Protein AF-A0AAW1HLK9-F1 (afdb_monomer_lite)

Foldseek 3Di:
DDDPPVPPDPDDPADWDWDDLDVVDIDIGGPPDDPVVVVVVSVVCNVCVLVDDPDPVSDPPDDCVRSDDDDPDDPVD

Secondary structure (DSSP, 8-state):
-----TT-PPPPSS-EEEEEEETTEEEEEETTS-HHHHHHHHHHHHHTTTTS-SSGGG-TTS-HHHHPPPP---TT-

Sequence (77 aa):
MKDDDPDRRPQPSEETTEVELAPGRTVIIGGGLDPTFRQDLISLLRENKYVFAYSAAEMPGIHPDVITHRLNVNPTF

Structure (mmCIF, N/CA/C/O backbone):
data_AF-A0AAW1HLK9-F1
#
_entry.id   AF-A0AAW1HLK9-F1
#
loop_
_atom_site.group_PDB
_atom_site.id
_atom_site.type_symbol
_atom_site.label_atom_id
_atom_site.label_alt_id
_atom_site.label_comp_id
_atom_site.label_asym_id
_atom_site.label_entity_id
_atom_site.label_seq_id
_atom_site.pdbx_PDB_ins_code
_atom_site.Cartn_x
_atom_site.Cartn_y
_atom_site.Cartn_z
_atom_site.occupancy
_atom_site.B_iso_or_equiv
_atom_site.auth_seq_id
_atom_site.auth_comp_id
_atom_site.auth_asym_id
_atom_site.auth_atom_id
_atom_site.pdbx_PDB_model_num
ATOM 1 N N . MET A 1 1 ? 19.837 -22.687 21.599 1.00 49.12 1 MET A N 1
ATOM 2 C CA . MET A 1 1 ? 20.159 -22.249 20.226 1.00 49.12 1 MET A CA 1
ATOM 3 C C . MET A 1 1 ? 19.473 -23.203 19.266 1.00 49.12 1 MET A C 1
ATOM 5 O O . MET A 1 1 ? 19.987 -24.301 19.095 1.00 49.12 1 MET A O 1
ATOM 9 N N . LYS A 1 2 ? 18.285 -22.854 18.764 1.00 48.44 2 LYS A N 1
ATOM 10 C CA . LYS A 1 2 ? 17.637 -23.456 17.585 1.00 48.44 2 LYS A CA 1
ATOM 11 C C . LYS A 1 2 ? 16.271 -22.796 17.421 1.00 48.44 2 LYS A C 1
ATOM 13 O O . LYS A 1 2 ? 15.354 -23.185 18.120 1.00 48.44 2 LYS A O 1
ATOM 18 N N . ASP A 1 3 ? 16.200 -21.803 16.542 1.00 46.56 3 ASP A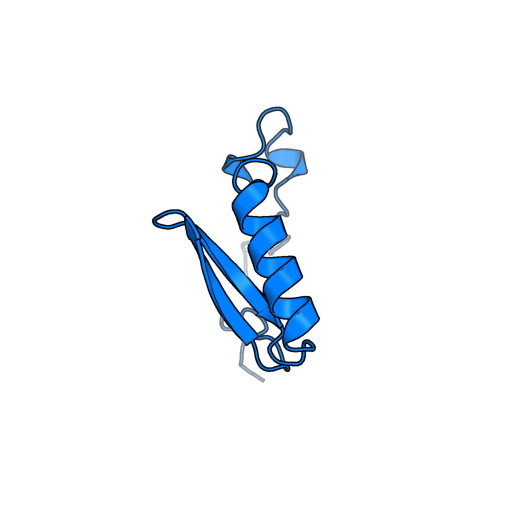 N 1
ATOM 19 C CA . ASP A 1 3 ? 14.964 -21.247 15.978 1.00 46.56 3 ASP A CA 1
ATOM 20 C C . ASP A 1 3 ? 15.310 -20.655 14.595 1.00 46.56 3 ASP A C 1
ATOM 22 O O . ASP A 1 3 ? 15.083 -19.477 14.338 1.00 46.56 3 ASP A O 1
ATOM 26 N N . ASP A 1 4 ? 15.947 -21.451 13.730 1.00 49.41 4 ASP A N 1
ATOM 27 C CA . ASP A 1 4 ? 16.059 -21.149 12.295 1.00 49.41 4 ASP A CA 1
ATOM 28 C C . ASP A 1 4 ? 14.905 -21.872 11.589 1.00 49.41 4 ASP A C 1
ATOM 30 O O . ASP A 1 4 ? 15.063 -22.946 11.011 1.00 49.41 4 ASP A O 1
ATOM 34 N N . ASP A 1 5 ? 13.703 -21.317 11.752 1.00 56.50 5 ASP A N 1
ATOM 35 C CA . ASP A 1 5 ? 12.563 -21.611 10.887 1.00 56.50 5 ASP A CA 1
ATOM 36 C C . ASP A 1 5 ? 12.638 -20.637 9.696 1.00 56.50 5 ASP A C 1
ATOM 38 O O . ASP A 1 5 ? 12.507 -19.424 9.906 1.00 56.50 5 ASP A O 1
ATOM 42 N N . PRO A 1 6 ? 12.889 -21.116 8.462 1.00 53.56 6 PRO A N 1
ATOM 43 C CA . PRO A 1 6 ? 13.086 -20.259 7.292 1.00 53.56 6 PRO A CA 1
ATOM 44 C C . PRO A 1 6 ? 11.847 -19.431 6.912 1.00 53.56 6 PRO A C 1
ATOM 46 O O . PRO A 1 6 ? 11.966 -18.536 6.077 1.00 53.56 6 PRO A O 1
ATOM 49 N N . ASP A 1 7 ? 10.682 -19.688 7.520 1.00 60.25 7 ASP A N 1
ATOM 50 C CA . ASP A 1 7 ? 9.447 -18.922 7.300 1.00 60.25 7 ASP A CA 1
ATOM 51 C C . ASP A 1 7 ? 9.094 -17.970 8.459 1.00 60.25 7 ASP A C 1
ATOM 53 O O . ASP A 1 7 ? 8.002 -17.397 8.509 1.00 60.25 7 ASP A O 1
ATOM 57 N N . ARG A 1 8 ? 10.023 -17.727 9.398 1.00 61.91 8 ARG A N 1
ATOM 58 C CA . ARG A 1 8 ? 9.825 -16.748 10.476 1.00 61.91 8 ARG A CA 1
ATOM 59 C C . ARG A 1 8 ? 9.957 -15.319 9.945 1.00 61.91 8 ARG A C 1
ATOM 61 O O . ARG A 1 8 ? 10.890 -14.589 10.283 1.00 61.91 8 ARG A O 1
ATOM 68 N N . ARG A 1 9 ? 9.004 -14.884 9.116 1.00 64.38 9 ARG A N 1
ATOM 69 C CA . ARG A 1 9 ? 8.864 -13.463 8.791 1.00 64.38 9 ARG A CA 1
ATOM 70 C C . ARG A 1 9 ? 8.604 -12.697 10.092 1.00 64.38 9 ARG A C 1
ATOM 72 O O . ARG A 1 9 ? 7.733 -13.106 10.865 1.00 64.38 9 ARG A O 1
ATOM 79 N N . PRO A 1 10 ? 9.345 -11.609 10.364 1.00 68.50 10 PRO A N 1
ATOM 80 C CA . PRO A 1 10 ? 9.071 -10.781 11.525 1.00 68.50 10 PRO A CA 1
ATOM 81 C C . PRO A 1 10 ? 7.638 -10.263 11.415 1.00 68.50 10 PRO A C 1
ATOM 83 O O . PRO A 1 10 ? 7.258 -9.664 10.408 1.00 68.50 10 PRO A O 1
ATOM 86 N N . GLN A 1 11 ? 6.834 -10.547 12.436 1.00 71.88 11 GLN A N 1
ATOM 87 C CA . GLN A 1 11 ? 5.490 -9.999 12.523 1.00 71.88 11 GLN A CA 1
ATOM 88 C C . GLN A 1 11 ? 5.569 -8.567 13.057 1.00 71.88 11 GLN A C 1
ATOM 90 O O . GLN A 1 11 ? 6.454 -8.274 13.872 1.00 71.88 11 GLN A O 1
ATOM 95 N N . PRO A 1 12 ? 4.667 -7.673 12.621 1.00 72.44 12 PRO A N 1
ATOM 96 C CA . PRO A 1 12 ? 4.548 -6.356 13.222 1.00 72.44 12 PRO A CA 1
ATOM 97 C C . PRO A 1 12 ? 4.363 -6.494 14.736 1.00 72.44 12 PRO A C 1
ATOM 99 O O . PRO A 1 12 ? 3.539 -7.280 15.197 1.00 72.44 12 PRO A O 1
ATOM 102 N N . SER A 1 13 ? 5.132 -5.733 15.513 1.00 77.81 13 SER A N 1
ATOM 103 C CA . SER A 1 13 ? 4.929 -5.638 16.963 1.00 77.81 13 SER A CA 1
ATOM 104 C C . SER A 1 13 ? 3.671 -4.843 17.322 1.00 77.81 13 SER A C 1
ATOM 106 O O . SER A 1 13 ? 3.200 -4.919 18.453 1.00 77.81 13 SER A O 1
ATOM 108 N N . GLU A 1 14 ? 3.159 -4.056 16.375 1.00 81.50 14 GLU A N 1
ATOM 109 C CA . GLU A 1 14 ? 1.972 -3.220 16.521 1.00 81.50 14 GLU A CA 1
ATOM 110 C C . GLU A 1 14 ? 0.737 -3.892 15.916 1.00 81.50 14 GLU A C 1
ATOM 112 O O . GLU A 1 14 ? 0.829 -4.676 14.968 1.00 81.50 14 GLU A O 1
ATOM 117 N N . GLU A 1 15 ? -0.436 -3.557 16.458 1.00 89.75 15 GLU A N 1
ATOM 118 C CA . GLU A 1 15 ? -1.714 -4.004 15.912 1.00 89.75 15 GLU A CA 1
ATOM 119 C C . GLU A 1 15 ? -1.880 -3.497 14.477 1.00 89.75 15 GLU A C 1
ATOM 121 O O . GLU A 1 15 ? -1.531 -2.360 14.155 1.00 89.75 15 GLU A O 1
ATOM 126 N N . THR A 1 16 ? -2.428 -4.339 13.605 1.00 92.06 16 THR A N 1
ATOM 127 C CA . THR A 1 16 ? -2.710 -3.990 12.213 1.00 92.06 16 THR A CA 1
ATOM 128 C C . THR A 1 16 ? -4.116 -4.427 11.835 1.00 92.06 16 THR A C 1
ATOM 130 O O . THR A 1 16 ? -4.713 -5.293 12.471 1.00 92.06 16 THR A O 1
ATOM 133 N N . THR A 1 17 ? -4.678 -3.810 10.799 1.00 91.75 17 THR A N 1
ATOM 134 C CA . THR A 1 17 ? -5.934 -4.250 10.199 1.00 91.75 17 THR A CA 1
ATOM 135 C C . THR A 1 17 ? -5.762 -4.467 8.708 1.00 91.75 17 THR A C 1
ATOM 137 O O . THR A 1 17 ? -5.170 -3.650 8.003 1.00 91.75 17 THR A O 1
ATOM 140 N N . GLU A 1 18 ? -6.343 -5.557 8.234 1.00 93.94 18 GLU A N 1
ATOM 141 C CA . GLU A 1 18 ? -6.414 -5.900 6.827 1.00 93.94 18 GLU A CA 1
ATOM 142 C C . GLU A 1 18 ? -7.597 -5.178 6.152 1.00 93.94 18 GLU A C 1
ATOM 144 O O . GLU A 1 18 ? -8.707 -5.137 6.688 1.00 93.94 18 GLU A O 1
ATOM 149 N N . VAL A 1 19 ? -7.358 -4.560 4.991 1.00 94.25 19 VAL A N 1
ATOM 150 C CA . VAL A 1 19 ? -8.363 -3.792 4.240 1.00 94.25 19 VAL A CA 1
ATOM 151 C C . VAL A 1 19 ? -8.349 -4.178 2.768 1.00 94.25 19 VAL A C 1
ATOM 153 O O . VAL A 1 19 ? -7.331 -4.047 2.088 1.00 94.25 19 VAL A O 1
ATOM 156 N N . GLU A 1 20 ? -9.508 -4.587 2.250 1.00 94.25 20 GLU A N 1
ATOM 157 C CA . GLU A 1 20 ? -9.692 -4.860 0.824 1.00 94.25 20 GLU A CA 1
ATOM 158 C C . GLU A 1 20 ? -9.910 -3.552 0.042 1.00 94.25 20 GLU A C 1
ATOM 160 O O . GLU A 1 20 ? -10.810 -2.745 0.334 1.00 94.25 20 GLU A O 1
ATOM 165 N N . LEU A 1 21 ? -9.046 -3.330 -0.953 1.00 92.62 21 LEU A N 1
ATOM 166 C CA . LEU A 1 21 ? -9.076 -2.162 -1.837 1.00 92.62 21 LEU A CA 1
ATOM 167 C C . LEU A 1 21 ? -9.783 -2.465 -3.166 1.00 92.62 21 LEU A C 1
ATOM 169 O O . LEU A 1 21 ? -10.382 -1.569 -3.765 1.00 92.62 21 LEU A O 1
ATOM 173 N N . ALA A 1 22 ? -9.708 -3.715 -3.625 1.00 89.19 22 ALA A N 1
ATOM 174 C CA . ALA A 1 22 ? -10.390 -4.256 -4.798 1.00 89.19 22 ALA A CA 1
ATOM 175 C C . ALA A 1 22 ? -10.480 -5.792 -4.671 1.00 89.19 22 ALA A C 1
ATOM 177 O O . ALA A 1 22 ? -9.744 -6.344 -3.856 1.00 89.19 22 ALA A O 1
ATOM 178 N N . PRO A 1 23 ? -11.307 -6.487 -5.476 1.00 90.88 23 PRO A N 1
ATOM 179 C CA . PRO A 1 23 ? -11.439 -7.942 -5.397 1.00 90.88 23 PRO A CA 1
ATOM 180 C C . PRO A 1 23 ? -10.085 -8.658 -5.442 1.00 90.88 23 PRO A C 1
ATOM 182 O O . PRO A 1 23 ? -9.365 -8.572 -6.439 1.00 90.88 23 PRO A O 1
ATOM 185 N 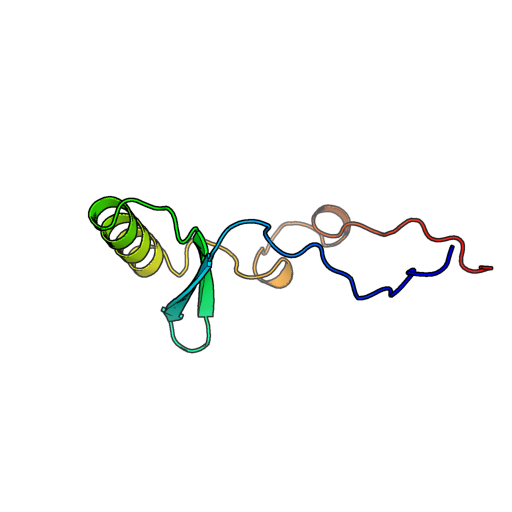N . GLY A 1 24 ? -9.734 -9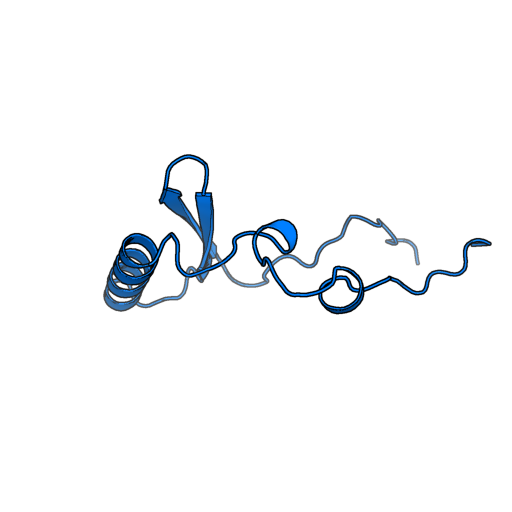.337 -4.348 1.00 89.56 24 GLY A N 1
ATOM 186 C CA . GLY A 1 24 ? -8.471 -10.076 -4.223 1.00 89.56 24 GLY A CA 1
ATOM 187 C C . GLY A 1 24 ? -7.218 -9.204 -4.058 1.00 89.56 24 GLY A C 1
ATOM 188 O O . GLY A 1 24 ? -6.104 -9.702 -4.211 1.00 89.56 24 GLY A O 1
ATOM 189 N N . ARG A 1 25 ? -7.380 -7.908 -3.765 1.00 89.38 25 ARG A N 1
ATOM 190 C CA . ARG A 1 25 ? -6.295 -6.953 -3.506 1.00 89.38 25 ARG A CA 1
ATOM 191 C C . ARG A 1 25 ? -6.470 -6.320 -2.135 1.00 89.38 25 ARG A C 1
ATOM 193 O O . ARG A 1 25 ? -7.316 -5.441 -1.937 1.00 89.38 25 ARG A O 1
ATOM 200 N N . THR A 1 26 ? -5.606 -6.734 -1.221 1.00 92.94 26 THR A N 1
ATOM 201 C CA . THR A 1 26 ? -5.692 -6.377 0.191 1.00 92.94 26 THR A CA 1
ATOM 202 C C . THR A 1 26 ? -4.402 -5.726 0.662 1.00 92.94 26 THR A C 1
ATOM 204 O O . THR A 1 26 ? -3.316 -6.056 0.186 1.00 92.94 26 THR A O 1
ATOM 207 N N . VAL A 1 27 ? -4.524 -4.780 1.590 1.00 91.75 27 VAL A N 1
ATOM 208 C CA . VAL A 1 27 ? -3.391 -4.109 2.235 1.00 91.75 27 VAL A CA 1
ATOM 209 C C . VAL A 1 27 ? -3.499 -4.213 3.748 1.00 91.75 27 VAL A C 1
ATOM 211 O O . VAL A 1 27 ? -4.593 -4.323 4.301 1.00 91.75 27 VAL A O 1
ATOM 214 N N . ILE A 1 28 ? -2.351 -4.143 4.416 1.00 92.25 28 ILE A N 1
ATOM 215 C CA . ILE A 1 28 ? -2.248 -4.117 5.873 1.00 92.25 28 ILE A CA 1
ATOM 216 C C . ILE A 1 28 ? -1.995 -2.671 6.295 1.00 92.25 28 ILE A C 1
ATOM 218 O O . ILE A 1 28 ? -1.057 -2.036 5.817 1.00 92.25 28 ILE A O 1
ATOM 222 N N . ILE A 1 29 ? -2.837 -2.150 7.182 1.00 93.00 29 ILE A N 1
ATOM 223 C CA . ILE A 1 29 ? -2.746 -0.788 7.714 1.00 93.00 29 ILE A CA 1
ATOM 224 C C . ILE A 1 29 ? -2.479 -0.868 9.220 1.00 93.00 29 ILE A C 1
ATOM 226 O O . ILE A 1 29 ? -3.016 -1.744 9.895 1.00 93.00 29 ILE A O 1
ATOM 230 N N . GLY A 1 30 ? -1.667 0.043 9.761 1.00 92.06 30 GLY A N 1
ATOM 231 C CA . GLY A 1 30 ? -1.457 0.152 11.208 1.00 92.06 30 GLY A CA 1
ATOM 232 C C . GLY A 1 30 ? -2.770 0.400 11.964 1.00 92.06 30 GLY A C 1
ATOM 233 O O . GLY A 1 30 ? -3.583 1.233 11.563 1.00 92.06 30 GLY A O 1
ATOM 234 N N . GLY A 1 31 ? -2.987 -0.328 13.056 1.00 90.12 31 GLY A N 1
ATOM 235 C CA . GLY A 1 31 ? -4.189 -0.250 13.890 1.00 90.12 31 GLY A CA 1
ATOM 236 C C . GLY A 1 31 ? -4.242 1.006 14.760 1.00 90.12 31 GLY A C 1
ATOM 237 O O . GLY A 1 31 ? -5.327 1.507 15.038 1.00 90.12 31 GLY A O 1
ATOM 238 N N . GLY A 1 32 ? -3.082 1.566 15.117 1.00 90.62 32 GLY A N 1
ATOM 239 C CA . GLY A 1 32 ? -2.955 2.765 15.955 1.00 90.62 32 GLY A CA 1
ATOM 240 C C . GLY A 1 32 ? -3.201 4.104 15.247 1.00 90.62 32 GLY A C 1
ATOM 241 O O . GLY A 1 32 ? -2.859 5.147 15.799 1.00 90.62 32 GLY A O 1
ATOM 242 N N . LEU A 1 33 ? -3.736 4.102 14.022 1.00 92.50 33 LEU A N 1
ATOM 243 C CA . LEU A 1 33 ? -4.033 5.336 13.292 1.00 92.50 33 LEU A CA 1
ATOM 244 C C . LEU A 1 33 ? -5.280 6.029 13.846 1.00 92.50 33 LEU A C 1
ATOM 246 O O . LEU A 1 33 ? -6.262 5.373 14.198 1.00 92.50 33 LEU A O 1
ATOM 250 N N . ASP A 1 34 ? -5.265 7.366 13.832 1.00 95.25 34 ASP A N 1
ATOM 251 C CA . ASP A 1 34 ? -6.471 8.156 14.084 1.00 95.25 34 ASP A CA 1
ATOM 252 C C . ASP A 1 34 ? -7.612 7.694 13.152 1.00 95.25 34 ASP A C 1
ATOM 254 O O . ASP A 1 34 ? -7.374 7.498 11.953 1.00 95.25 34 ASP A O 1
ATOM 258 N N . PRO A 1 35 ? -8.847 7.514 13.657 1.00 94.69 35 PRO A N 1
ATOM 259 C CA . PRO A 1 35 ? -9.948 6.994 12.854 1.00 94.69 35 PRO A CA 1
ATOM 260 C C . PRO A 1 35 ? -10.252 7.816 11.600 1.00 94.69 35 PRO A C 1
ATOM 262 O O . PRO A 1 35 ? -10.570 7.230 10.566 1.00 94.69 35 PRO A O 1
ATOM 265 N N . THR A 1 36 ? -10.141 9.145 11.668 1.00 96.56 36 THR A N 1
ATOM 266 C CA . THR A 1 36 ? -10.400 10.031 10.523 1.00 96.56 36 THR A CA 1
ATOM 267 C C . THR A 1 36 ? -9.311 9.839 9.481 1.00 96.56 36 THR A C 1
ATOM 269 O O . THR A 1 36 ? -9.594 9.502 8.333 1.00 96.56 36 THR A O 1
ATOM 272 N N . PHE A 1 37 ? -8.053 9.921 9.919 1.00 96.38 37 PHE A N 1
ATOM 273 C CA . PHE A 1 37 ? -6.902 9.715 9.044 1.00 96.38 37 PHE A CA 1
ATOM 274 C C . PHE A 1 37 ? -6.916 8.332 8.381 1.00 96.38 37 PHE A C 1
ATOM 276 O O . PHE A 1 37 ? -6.604 8.189 7.200 1.00 96.38 37 PHE A O 1
ATOM 283 N N . ARG A 1 38 ? -7.323 7.299 9.122 1.00 95.12 38 ARG A N 1
ATOM 284 C CA . ARG A 1 38 ? -7.470 5.942 8.597 1.00 95.12 38 ARG A CA 1
ATOM 285 C C . ARG A 1 38 ? -8.489 5.879 7.457 1.00 95.12 38 ARG A C 1
ATOM 287 O O . ARG A 1 38 ? -8.225 5.208 6.462 1.00 95.12 38 ARG A O 1
ATOM 294 N N . GLN A 1 39 ? -9.637 6.543 7.585 1.00 95.62 39 GLN A N 1
ATOM 295 C CA . GLN A 1 39 ? -10.652 6.562 6.525 1.00 95.62 39 GLN A CA 1
ATOM 296 C C . GLN A 1 39 ? -10.176 7.329 5.291 1.00 95.62 39 GLN A C 1
ATOM 298 O O . GLN A 1 39 ? -10.370 6.857 4.166 1.00 95.62 39 GLN A O 1
ATOM 303 N N . ASP A 1 40 ? -9.497 8.457 5.493 1.00 97.31 40 ASP A N 1
ATOM 304 C CA . ASP A 1 40 ? -8.926 9.251 4.404 1.00 97.31 40 ASP A CA 1
ATOM 305 C C . ASP A 1 40 ? -7.866 8.447 3.639 1.00 97.31 40 ASP A C 1
ATOM 307 O O . ASP A 1 40 ? -7.892 8.379 2.409 1.00 97.31 40 ASP A O 1
ATOM 311 N N . LEU A 1 41 ? -6.989 7.740 4.360 1.00 95.75 41 LEU A N 1
ATOM 312 C CA . LEU A 1 41 ? -5.982 6.859 3.773 1.00 95.75 41 LEU A CA 1
ATOM 313 C C . LEU A 1 41 ? -6.616 5.719 2.965 1.00 95.75 41 LEU A C 1
ATOM 315 O O . LEU A 1 41 ? -6.198 5.455 1.839 1.00 95.75 41 LEU A O 1
ATOM 319 N N . ILE A 1 42 ? -7.632 5.042 3.510 1.00 94.69 42 ILE A N 1
ATOM 320 C CA . ILE A 1 42 ? -8.326 3.955 2.801 1.00 94.69 42 ILE A CA 1
ATOM 321 C C . ILE A 1 42 ? -8.981 4.481 1.519 1.00 94.69 42 ILE A C 1
ATOM 323 O O . ILE A 1 42 ? -8.909 3.825 0.478 1.00 94.69 42 ILE A O 1
ATOM 327 N N . SER A 1 43 ? -9.600 5.659 1.581 1.00 95.88 43 SER A N 1
ATOM 328 C CA . SER A 1 43 ? -10.231 6.297 0.422 1.00 95.88 43 SER A CA 1
ATOM 329 C C . SER A 1 43 ? -9.196 6.610 -0.658 1.00 95.88 43 SER A C 1
ATOM 331 O O . SER A 1 43 ? -9.345 6.161 -1.796 1.00 95.88 43 SER A O 1
ATOM 333 N N . LEU A 1 44 ? -8.079 7.238 -0.276 1.00 95.81 44 LEU A N 1
ATOM 334 C CA . LEU A 1 44 ? -6.961 7.532 -1.172 1.00 95.81 44 LEU A CA 1
ATOM 335 C C . LEU A 1 44 ? -6.419 6.266 -1.854 1.00 95.81 44 LEU A C 1
ATOM 337 O O . LEU A 1 44 ? -6.198 6.250 -3.066 1.00 95.81 44 LEU A O 1
ATOM 341 N N . LEU A 1 45 ? -6.222 5.185 -1.096 1.00 94.62 45 LEU A N 1
ATOM 342 C CA . LEU A 1 45 ? -5.718 3.917 -1.628 1.00 94.62 45 LEU A CA 1
ATOM 343 C C . LEU A 1 45 ? -6.703 3.261 -2.610 1.00 94.62 45 LEU A C 1
ATOM 345 O O . LEU A 1 45 ? -6.283 2.704 -3.624 1.00 94.62 45 LEU A O 1
ATOM 349 N N . ARG A 1 46 ? -8.014 3.352 -2.356 1.00 93.94 46 ARG A N 1
ATOM 350 C CA . ARG A 1 46 ? -9.060 2.825 -3.255 1.00 93.94 46 ARG A CA 1
ATOM 351 C C . ARG A 1 46 ? -9.173 3.612 -4.557 1.00 93.94 46 ARG A C 1
ATOM 353 O O . ARG A 1 46 ? -9.3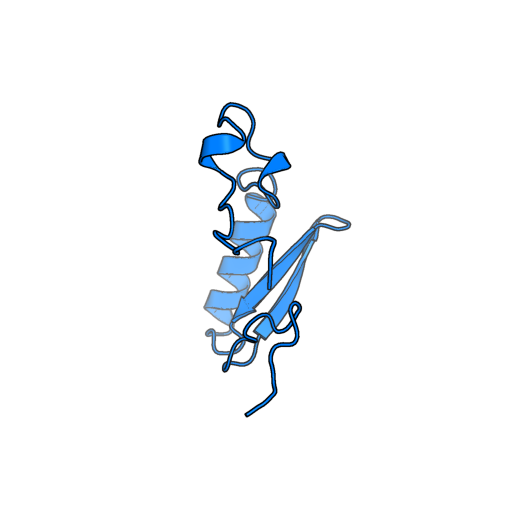69 3.013 -5.624 1.00 93.94 46 ARG A O 1
ATOM 360 N N . GLU A 1 47 ? -9.042 4.932 -4.478 1.00 94.94 47 GLU A N 1
ATOM 361 C CA . GLU A 1 47 ? -8.992 5.822 -5.641 1.00 94.94 47 GLU A CA 1
ATOM 362 C C . GLU A 1 47 ? -7.762 5.523 -6.507 1.00 94.94 47 GLU A C 1
ATOM 364 O O . GLU A 1 47 ? -7.862 5.468 -7.732 1.00 94.94 47 GLU A O 1
ATOM 369 N N . ASN A 1 48 ? -6.632 5.200 -5.872 1.00 92.69 48 ASN A N 1
ATOM 370 C CA . ASN A 1 48 ? -5.345 4.956 -6.526 1.00 92.69 48 ASN A CA 1
ATOM 371 C C . ASN A 1 48 ? -4.979 3.464 -6.648 1.00 92.69 48 ASN A C 1
ATOM 373 O O . ASN A 1 48 ? -3.808 3.118 -6.811 1.00 92.69 48 ASN A O 1
ATOM 377 N N . LYS A 1 49 ? -5.963 2.554 -6.625 1.00 88.06 49 LYS A N 1
ATOM 378 C CA . LYS A 1 49 ? -5.748 1.089 -6.575 1.00 88.06 49 LYS A CA 1
ATOM 379 C C . LYS A 1 49 ? -4.926 0.477 -7.723 1.00 88.06 49 LYS A C 1
ATOM 381 O O . LYS A 1 49 ? -4.546 -0.689 -7.628 1.00 88.06 49 LYS A O 1
ATOM 386 N N . TYR A 1 50 ? -4.692 1.220 -8.804 1.00 84.75 50 TYR A N 1
ATOM 387 C CA . TYR A 1 50 ? -3.892 0.794 -9.961 1.00 84.75 50 TYR A CA 1
ATOM 388 C C . TYR A 1 50 ? -2.556 1.538 -10.091 1.00 84.75 50 TYR A C 1
ATOM 390 O O . TYR A 1 50 ? -1.792 1.243 -11.002 1.00 84.75 50 TYR A O 1
ATOM 398 N N . VAL A 1 51 ? -2.280 2.503 -9.208 1.00 85.56 51 VAL A N 1
ATOM 399 C CA . VAL A 1 51 ? -1.031 3.281 -9.219 1.00 85.56 51 VAL A CA 1
ATOM 400 C C . VAL A 1 51 ? 0.114 2.481 -8.595 1.00 85.56 51 VAL A C 1
ATOM 402 O O . VAL A 1 51 ? 1.251 2.576 -9.048 1.00 85.56 51 VAL A O 1
ATOM 405 N N . PHE A 1 52 ? -0.186 1.670 -7.578 1.00 79.50 52 PHE A N 1
ATOM 406 C CA . PHE A 1 52 ? 0.799 0.853 -6.873 1.00 79.50 52 PHE A CA 1
ATOM 407 C C . PHE A 1 52 ? 0.793 -0.594 -7.367 1.00 79.50 52 PHE A C 1
ATOM 409 O O . PHE A 1 52 ? -0.266 -1.188 -7.583 1.00 79.50 52 PHE A O 1
ATOM 416 N N . ALA A 1 53 ? 1.990 -1.162 -7.491 1.00 84.62 53 ALA A N 1
ATOM 417 C CA . ALA A 1 53 ? 2.188 -2.584 -7.720 1.00 84.62 53 ALA A CA 1
ATOM 418 C C . ALA A 1 53 ? 2.020 -3.356 -6.403 1.00 84.62 53 ALA A C 1
ATOM 420 O O . ALA A 1 53 ? 2.655 -3.023 -5.402 1.00 84.62 53 ALA A O 1
ATOM 421 N N . TYR A 1 54 ? 1.196 -4.404 -6.404 1.00 83.94 54 TYR A N 1
ATOM 422 C CA . TYR A 1 54 ? 0.984 -5.265 -5.227 1.00 83.94 54 TYR A CA 1
ATOM 423 C C . TYR A 1 54 ? 2.063 -6.339 -5.085 1.00 83.94 54 TYR A C 1
ATOM 425 O O . TYR A 1 54 ? 2.210 -6.965 -4.038 1.00 83.94 54 TYR A O 1
ATOM 433 N N . SER A 1 55 ? 2.828 -6.566 -6.150 1.00 80.31 55 SER A N 1
ATOM 434 C CA . SER A 1 55 ? 3.969 -7.466 -6.154 1.00 80.31 55 SER A CA 1
ATOM 435 C C . SER A 1 55 ? 5.062 -6.921 -7.058 1.00 80.31 55 SER A C 1
ATOM 437 O O . SER A 1 55 ? 4.808 -6.115 -7.953 1.00 80.31 55 SER A O 1
ATOM 439 N N . ALA A 1 56 ? 6.281 -7.420 -6.872 1.00 77.19 56 ALA A N 1
ATOM 440 C CA . ALA A 1 56 ? 7.395 -7.102 -7.755 1.00 77.19 56 ALA A CA 1
ATOM 441 C C . ALA A 1 56 ? 7.089 -7.432 -9.233 1.00 77.19 56 ALA A C 1
ATOM 443 O O . ALA A 1 56 ? 7.527 -6.714 -10.125 1.00 77.19 56 ALA A O 1
ATOM 444 N N . ALA A 1 57 ? 6.279 -8.464 -9.496 1.00 80.06 57 ALA A N 1
ATOM 445 C CA . ALA A 1 57 ? 5.886 -8.851 -10.851 1.00 80.06 57 ALA A CA 1
ATOM 446 C C . ALA A 1 57 ? 4.972 -7.822 -11.546 1.00 80.06 57 ALA A C 1
ATOM 448 O O . ALA A 1 57 ? 4.929 -7.776 -12.772 1.00 80.06 57 ALA A O 1
ATOM 449 N N . GLU A 1 58 ? 4.263 -6.984 -10.784 1.00 81.88 58 GLU A N 1
ATOM 450 C CA . GLU A 1 58 ? 3.399 -5.925 -11.321 1.00 81.88 58 GLU A CA 1
ATOM 451 C C . GLU A 1 58 ? 4.165 -4.625 -11.648 1.00 81.88 58 GLU A C 1
ATOM 453 O O . GLU A 1 58 ? 3.539 -3.642 -12.033 1.00 81.88 58 GLU A O 1
ATOM 458 N N . MET A 1 59 ? 5.501 -4.595 -11.523 1.00 81.94 59 MET A N 1
ATOM 459 C CA . MET A 1 59 ? 6.350 -3.452 -11.898 1.00 81.94 59 MET A CA 1
ATOM 460 C C . MET A 1 59 ? 7.031 -3.676 -13.264 1.00 81.94 59 MET A C 1
ATOM 462 O O . MET A 1 59 ? 8.201 -4.070 -13.314 1.00 81.94 59 MET A O 1
ATOM 466 N N . PRO A 1 60 ? 6.340 -3.441 -14.400 1.00 72.50 60 PRO A N 1
ATOM 467 C CA . PRO A 1 60 ? 6.932 -3.614 -15.720 1.00 72.50 60 PRO A CA 1
ATOM 468 C C . PRO A 1 60 ? 8.041 -2.583 -15.966 1.00 72.50 60 PRO A C 1
ATOM 470 O O . PRO A 1 60 ? 7.924 -1.415 -15.604 1.00 72.50 60 PRO A O 1
ATOM 473 N N . GLY A 1 61 ? 9.117 -3.010 -16.625 1.00 79.12 61 GLY A N 1
ATOM 474 C CA . GLY A 1 61 ? 10.227 -2.132 -17.014 1.00 79.12 61 GLY A CA 1
ATOM 475 C C . GLY A 1 61 ? 11.386 -2.065 -16.017 1.00 79.12 61 GLY A C 1
ATOM 476 O O . GLY A 1 61 ? 12.421 -1.497 -16.356 1.00 79.12 61 GLY A O 1
ATOM 477 N N . ILE A 1 62 ? 11.269 -2.689 -14.840 1.00 74.81 62 ILE A N 1
ATOM 478 C CA . ILE A 1 62 ? 12.400 -2.885 -13.926 1.00 74.81 62 ILE A CA 1
ATOM 479 C C . ILE A 1 62 ? 12.854 -4.345 -14.023 1.00 74.81 62 ILE A C 1
ATOM 481 O O . ILE A 1 62 ? 12.055 -5.267 -13.863 1.00 74.81 62 ILE A O 1
ATOM 485 N N . HIS A 1 63 ? 14.135 -4.566 -14.330 1.00 81.12 63 HIS A N 1
ATOM 486 C CA . HIS A 1 63 ? 14.672 -5.915 -14.507 1.00 81.12 63 HIS A CA 1
ATOM 487 C C . HIS A 1 63 ? 14.549 -6.728 -13.199 1.00 81.12 63 HIS A C 1
ATOM 489 O O . HIS A 1 63 ? 14.838 -6.177 -12.132 1.00 81.12 63 HIS A O 1
ATOM 495 N N . PRO A 1 64 ? 14.186 -8.026 -13.246 1.00 74.38 64 PRO A N 1
ATOM 496 C CA . PRO A 1 64 ? 14.101 -8.892 -12.068 1.00 74.38 64 PRO A CA 1
ATOM 497 C C . PRO A 1 64 ? 15.341 -8.847 -11.165 1.00 74.38 64 PRO A C 1
ATOM 499 O O . PRO A 1 64 ? 15.208 -8.823 -9.946 1.00 74.38 64 PRO A O 1
ATOM 502 N N . ASP A 1 65 ? 16.538 -8.742 -11.745 1.00 76.31 65 ASP A N 1
ATOM 503 C CA . ASP A 1 65 ? 17.800 -8.631 -10.989 1.00 76.31 65 ASP A CA 1
ATOM 504 C C . ASP A 1 65 ? 17.914 -7.355 -10.137 1.00 76.31 65 ASP A C 1
ATOM 506 O O . ASP A 1 65 ? 18.730 -7.300 -9.224 1.00 76.31 65 ASP A O 1
ATOM 510 N N . VAL A 1 66 ? 17.120 -6.323 -10.434 1.00 75.94 66 VAL A N 1
ATOM 511 C CA . VAL A 1 66 ? 17.076 -5.068 -9.668 1.00 75.94 66 VAL A CA 1
ATOM 512 C C . VAL A 1 66 ? 16.022 -5.138 -8.560 1.00 75.94 66 VAL A C 1
ATOM 514 O O . VAL A 1 66 ? 16.246 -4.628 -7.467 1.00 75.94 66 VAL A O 1
ATOM 517 N N . ILE A 1 67 ? 14.871 -5.765 -8.819 1.00 73.38 67 ILE A N 1
ATOM 518 C CA . ILE A 1 67 ? 13.750 -5.827 -7.860 1.00 73.38 67 ILE A CA 1
ATOM 519 C C . ILE A 1 67 ? 13.834 -7.017 -6.898 1.00 73.38 67 ILE A C 1
ATOM 521 O O . ILE A 1 67 ? 13.151 -7.025 -5.874 1.00 73.38 67 ILE A O 1
ATOM 525 N N . THR A 1 68 ? 14.646 -8.031 -7.205 1.00 72.50 68 THR A N 1
ATOM 526 C CA . THR A 1 68 ? 14.798 -9.220 -6.359 1.00 72.50 68 THR A CA 1
ATOM 527 C C . THR A 1 68 ? 16.014 -9.099 -5.450 1.00 72.50 68 THR A C 1
ATOM 529 O O . THR A 1 68 ? 17.124 -8.804 -5.881 1.00 72.50 68 THR A O 1
ATOM 532 N N . HIS A 1 69 ? 15.810 -9.357 -4.160 1.00 72.81 69 HIS A N 1
ATOM 533 C CA . HIS A 1 69 ? 16.908 -9.528 -3.215 1.00 72.81 69 HIS A CA 1
ATOM 534 C C . HIS A 1 69 ? 17.247 -11.016 -3.141 1.00 72.81 69 HIS A C 1
ATOM 536 O O . HIS A 1 69 ? 16.394 -11.838 -2.805 1.00 72.81 69 HIS A O 1
ATOM 542 N N . ARG A 1 70 ? 18.489 -11.377 -3.474 1.00 75.69 70 ARG A N 1
ATOM 543 C CA . ARG A 1 70 ? 18.980 -12.752 -3.339 1.00 75.69 70 ARG A CA 1
ATOM 544 C C . ARG A 1 70 ? 19.586 -12.930 -1.957 1.00 75.69 70 ARG A C 1
ATOM 546 O O . ARG A 1 70 ? 20.535 -12.236 -1.599 1.00 75.69 70 ARG A O 1
ATOM 553 N N . LEU A 1 71 ? 19.053 -13.879 -1.197 1.00 79.88 71 LEU 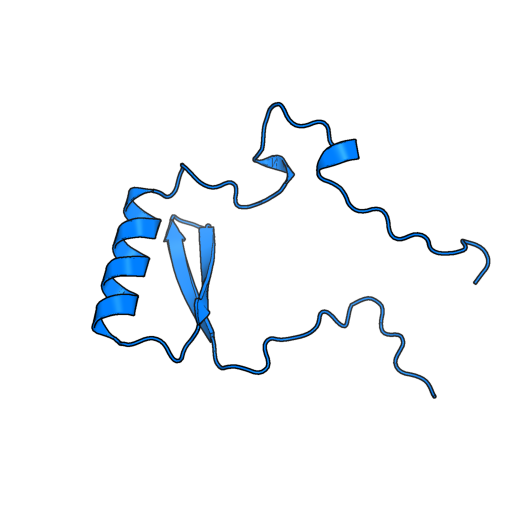A N 1
ATOM 554 C CA . LEU A 1 71 ? 19.651 -14.268 0.069 1.00 79.88 71 LEU A CA 1
ATOM 555 C C . LEU A 1 71 ? 20.972 -14.996 -0.218 1.00 7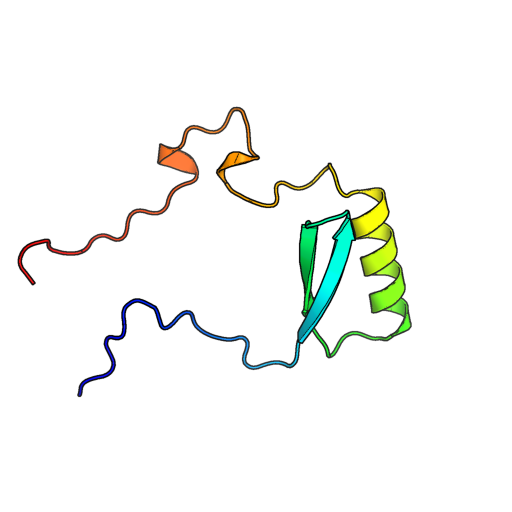9.88 71 LEU A C 1
ATOM 557 O O . LEU A 1 71 ? 20.987 -16.017 -0.905 1.00 79.88 71 LEU A O 1
ATOM 561 N N . ASN A 1 72 ? 22.083 -14.453 0.277 1.00 74.12 72 ASN A N 1
ATOM 562 C CA . ASN A 1 72 ? 23.404 -15.056 0.116 1.00 74.12 72 ASN A CA 1
ATOM 563 C C . ASN A 1 72 ? 23.596 -16.193 1.131 1.00 74.12 72 ASN A C 1
ATOM 565 O O . ASN A 1 72 ? 24.321 -16.044 2.114 1.00 74.12 72 ASN A O 1
ATOM 569 N N . VAL A 1 73 ? 22.895 -17.306 0.917 1.00 77.88 73 VAL A N 1
ATOM 570 C CA . VAL A 1 73 ? 23.075 -18.531 1.705 1.00 77.88 73 VAL A CA 1
ATOM 571 C C . VAL A 1 73 ? 24.157 -19.403 1.086 1.00 77.88 73 VAL A C 1
ATOM 573 O O . VAL A 1 73 ? 24.213 -19.590 -0.129 1.00 77.88 73 VAL A O 1
ATOM 576 N N . ASN A 1 74 ? 25.020 -19.958 1.934 1.00 79.00 74 ASN A N 1
ATOM 577 C CA . ASN A 1 74 ? 25.941 -21.003 1.517 1.00 79.00 74 ASN A CA 1
ATOM 578 C C . ASN A 1 74 ? 25.115 -22.275 1.229 1.00 79.00 74 ASN A C 1
ATOM 580 O O . ASN A 1 74 ? 24.460 -22.763 2.147 1.00 79.00 74 ASN A O 1
ATOM 584 N N . PRO A 1 75 ? 25.146 -22.835 0.004 1.00 71.81 75 PRO A N 1
ATOM 585 C CA . PRO A 1 75 ? 24.344 -24.007 -0.369 1.00 71.81 75 PRO A CA 1
ATOM 586 C C . PRO A 1 75 ? 24.792 -25.310 0.315 1.00 71.81 75 PRO A C 1
ATOM 588 O O . PRO A 1 75 ? 24.219 -26.364 0.063 1.00 71.81 75 PRO A O 1
ATOM 591 N N . THR A 1 76 ? 25.844 -25.247 1.132 1.00 76.94 76 THR A N 1
ATOM 592 C CA . THR A 1 76 ? 26.489 -26.389 1.793 1.00 76.94 76 THR A CA 1
ATOM 593 C C . THR A 1 76 ? 26.198 -26.451 3.298 1.00 76.94 76 THR A C 1
ATOM 595 O O . THR A 1 76 ? 26.850 -27.227 3.996 1.00 76.94 76 THR A O 1
ATOM 598 N N . PHE A 1 77 ? 25.275 -25.622 3.800 1.00 55.03 77 PHE A N 1
ATOM 599 C CA . PHE A 1 77 ? 24.764 -25.674 5.175 1.00 55.03 77 PHE A CA 1
ATOM 600 C C . PHE A 1 77 ? 23.419 -26.395 5.248 1.00 55.03 77 PHE A C 1
ATOM 602 O O . PHE A 1 77 ? 22.599 -26.196 4.324 1.00 55.03 77 PHE A O 1
#

pLDDT: mean 81.63, std 13.33, range [46.56, 97.31]

Organism: Saponaria officinalis (NCBI:txid3572)

Radius of gyration: 17.33 Å; chains: 1; bounding box: 38×36×37 Å